Protein AF-A0A9D6L3C3-F1 (afdb_monomer)

Mean predicted aligned error: 14.29 Å

Radius of gyration: 23.13 Å; Cα contacts (8 Å, |Δi|>4): 12; chains: 1; bounding box: 44×36×60 Å

pLDDT: mean 83.28, std 12.85, range [50.84, 94.81]

Sequence (78 aa):
MSTSLIKKKLHRYIETAEAKKLKAFYTIVEGEIKTQSSAITLQELNHRISDFENGKVKGLSWEEVKQRARKSAHRKHA

Foldseek 3Di:
DDPVVVVVVVVVCCVDPDPVVNVVVCVVVVVVVVVPDPDDDPVNVVVVVVCDVVPVDDDDDPVRVVVVVVVVVVVVVD

Structure (mmCIF, N/CA/C/O backbone):
data_AF-A0A9D6L3C3-F1
#
_entry.id   AF-A0A9D6L3C3-F1
#
loop_
_atom_site.group_PDB
_atom_site.id
_atom_site.type_symbol
_atom_site.label_atom_id
_atom_site.label_alt_id
_atom_site.label_comp_id
_atom_site.label_asym_id
_atom_site.label_entity_id
_atom_site.label_seq_id
_atom_site.pdbx_PDB_ins_code
_atom_site.Cartn_x
_atom_site.Cartn_y
_atom_site.Cartn_z
_atom_site.occupancy
_atom_site.B_iso_or_equiv
_atom_site.auth_seq_id
_atom_site.auth_comp_id
_atom_site.auth_asym_id
_atom_site.auth_atom_id
_atom_site.pdbx_PDB_model_num
ATOM 1 N N . MET A 1 1 ? 0.681 -4.066 31.315 1.00 65.44 1 MET A N 1
ATOM 2 C CA . MET A 1 1 ? -0.673 -4.198 30.720 1.00 65.44 1 MET A CA 1
ATOM 3 C C . MET A 1 1 ? -0.661 -5.409 29.797 1.00 65.44 1 MET A C 1
ATOM 5 O O . MET A 1 1 ? 0.304 -5.535 29.058 1.00 65.44 1 MET A O 1
ATOM 9 N N . SER A 1 2 ? -1.641 -6.319 29.850 1.00 92.75 2 SER A N 1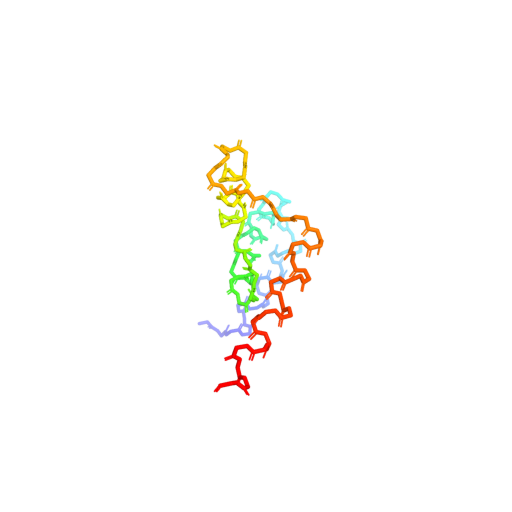
ATOM 10 C CA . SER A 1 2 ? -1.597 -7.516 28.992 1.00 92.75 2 SER A CA 1
ATOM 11 C C . SER A 1 2 ? -1.876 -7.169 27.526 1.00 92.75 2 SER A C 1
ATOM 13 O O . SER A 1 2 ? -2.668 -6.272 27.228 1.00 92.75 2 SER A O 1
ATOM 15 N N . THR A 1 3 ? -1.271 -7.913 26.600 1.00 93.25 3 THR A N 1
ATOM 16 C CA . THR A 1 3 ? -1.481 -7.745 25.151 1.00 93.25 3 THR A CA 1
ATOM 17 C C . THR A 1 3 ? -2.954 -7.884 24.762 1.00 93.25 3 THR A C 1
ATOM 19 O O . THR A 1 3 ? -3.447 -7.153 23.907 1.00 93.25 3 THR A O 1
ATOM 22 N N . SER A 1 4 ? -3.696 -8.764 25.443 1.00 93.00 4 SER A N 1
ATOM 23 C CA . SER A 1 4 ? -5.148 -8.909 25.266 1.00 93.00 4 SER A CA 1
ATOM 24 C C . SER A 1 4 ? -5.902 -7.616 25.602 1.00 93.00 4 SER A C 1
ATOM 26 O O . SER A 1 4 ? -6.793 -7.196 24.861 1.00 93.00 4 SER A O 1
ATOM 28 N N . LEU A 1 5 ? -5.501 -6.923 26.674 1.00 94.44 5 LEU A N 1
ATOM 29 C CA . LEU A 1 5 ? -6.110 -5.650 27.051 1.00 94.44 5 LEU A CA 1
ATOM 30 C C . LEU A 1 5 ? -5.760 -4.524 26.066 1.00 94.44 5 LEU A C 1
ATOM 32 O O . LEU A 1 5 ? -6.616 -3.689 25.779 1.00 94.44 5 LEU A O 1
ATOM 36 N N . ILE A 1 6 ? -4.541 -4.519 25.513 1.00 93.56 6 ILE A N 1
ATOM 37 C CA . ILE A 1 6 ? -4.131 -3.580 24.453 1.00 93.56 6 ILE A CA 1
ATOM 38 C C . ILE A 1 6 ? -5.011 -3.765 23.209 1.00 93.56 6 ILE A C 1
ATOM 40 O O . ILE A 1 6 ? -5.604 -2.797 22.738 1.00 93.56 6 ILE A O 1
ATOM 44 N N . LYS A 1 7 ? -5.176 -5.007 22.729 1.00 93.25 7 LYS A N 1
ATOM 45 C CA . LYS A 1 7 ? -6.012 -5.316 21.554 1.00 93.25 7 LYS A CA 1
ATOM 46 C C . LYS A 1 7 ? -7.458 -4.856 21.738 1.00 93.25 7 LYS A C 1
ATOM 48 O O . LYS A 1 7 ? -7.999 -4.182 20.869 1.00 93.25 7 LYS A O 1
ATOM 53 N N . LYS A 1 8 ? -8.068 -5.151 22.893 1.00 94.81 8 LYS A N 1
ATOM 54 C CA . LYS A 1 8 ? -9.444 -4.716 23.198 1.00 94.81 8 LYS A CA 1
ATOM 55 C C . LYS A 1 8 ? -9.599 -3.193 23.172 1.00 94.81 8 LYS A C 1
ATOM 57 O O . LYS A 1 8 ? -10.603 -2.693 22.673 1.00 94.81 8 LYS A O 1
ATOM 62 N N . LYS A 1 9 ? -8.616 -2.455 23.702 1.00 92.69 9 LYS A N 1
ATOM 63 C CA . LYS A 1 9 ? -8.634 -0.984 23.700 1.00 92.69 9 LYS A CA 1
ATOM 64 C C . LYS A 1 9 ? -8.483 -0.411 22.290 1.00 92.69 9 LYS A C 1
ATOM 66 O O . LYS A 1 9 ? -9.229 0.498 21.945 1.00 92.69 9 LYS A O 1
ATOM 71 N N . LEU A 1 10 ? -7.576 -0.961 21.483 1.00 92.50 10 LEU A N 1
ATOM 72 C CA . LEU A 1 10 ? -7.374 -0.528 20.097 1.00 92.50 10 LEU A CA 1
ATOM 73 C C . LEU A 1 10 ? -8.607 -0.789 19.228 1.00 92.50 10 LEU A C 1
ATOM 75 O O . LEU A 1 10 ? -9.030 0.116 18.520 1.00 92.50 10 LEU A O 1
ATOM 79 N N . HIS A 1 11 ? -9.235 -1.964 19.345 1.00 94.56 11 HIS A N 1
ATOM 80 C CA 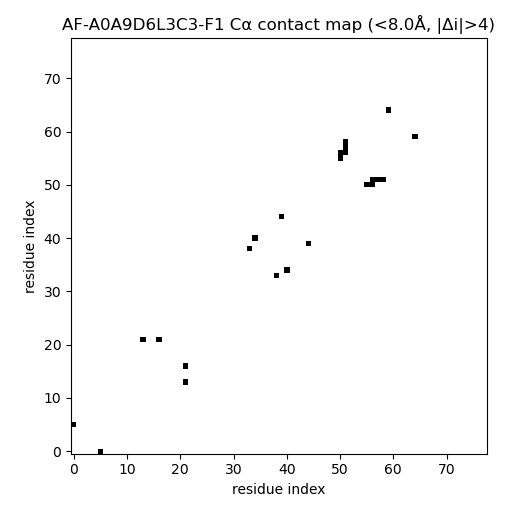. HIS A 1 11 ? -10.488 -2.249 18.637 1.00 94.56 11 HIS A CA 1
ATOM 81 C C . HIS A 1 11 ? -11.561 -1.208 18.955 1.00 94.56 11 HIS A C 1
ATOM 83 O O . HIS A 1 11 ? -12.097 -0.585 18.051 1.00 94.56 11 HIS A O 1
ATOM 89 N N . ARG A 1 12 ? -11.816 -0.943 20.242 1.00 94.06 12 ARG A N 1
ATOM 90 C CA . ARG A 1 12 ? -12.819 0.053 20.649 1.00 94.06 12 ARG A CA 1
ATOM 91 C C . ARG A 1 12 ? -12.497 1.464 20.148 1.00 94.06 12 ARG A C 1
ATOM 93 O O . ARG A 1 12 ? -13.405 2.221 19.817 1.00 94.06 12 ARG A O 1
ATOM 100 N N . TYR A 1 13 ? -11.218 1.827 20.128 1.00 92.94 13 TYR A N 1
ATOM 101 C CA . TYR A 1 13 ? -10.787 3.114 19.599 1.00 92.94 13 TYR A CA 1
ATOM 102 C C . TYR A 1 13 ? -11.078 3.228 18.099 1.00 92.94 13 TYR A C 1
ATOM 104 O O . TYR A 1 13 ? -11.630 4.235 17.671 1.00 92.94 13 TYR A O 1
ATOM 112 N N . ILE A 1 14 ? -10.775 2.187 17.316 1.00 94.12 14 ILE A N 1
ATOM 113 C CA . ILE A 1 14 ? -11.004 2.180 15.865 1.00 94.12 14 ILE A CA 1
ATOM 114 C C . ILE A 1 14 ? -12.489 2.382 15.523 1.00 94.12 14 ILE A C 1
ATOM 116 O O . ILE A 1 14 ? -12.789 3.156 14.622 1.00 94.12 14 ILE A O 1
ATOM 120 N N . GLU A 1 15 ? -13.405 1.779 16.285 1.00 94.00 15 GLU A N 1
ATOM 121 C CA . GLU A 1 15 ? -14.860 1.908 16.067 1.00 94.00 15 GLU A CA 1
ATOM 122 C C . GLU A 1 15 ? -15.406 3.334 16.264 1.00 94.00 15 GLU A C 1
ATOM 124 O O . GLU A 1 15 ? -16.489 3.659 15.786 1.00 94.00 15 GLU A O 1
ATOM 129 N N . THR A 1 16 ? -14.698 4.186 17.010 1.00 93.69 16 THR A N 1
ATOM 130 C CA . THR A 1 16 ? -15.222 5.489 17.466 1.00 93.69 16 THR A CA 1
ATOM 131 C C . THR A 1 16 ? -14.363 6.678 17.046 1.00 93.69 16 THR A C 1
ATOM 133 O O . THR A 1 16 ? -14.770 7.828 17.210 1.00 93.69 16 THR A O 1
ATOM 136 N N . ALA A 1 17 ? -13.163 6.427 16.525 1.00 94.25 17 ALA A N 1
ATOM 137 C CA . A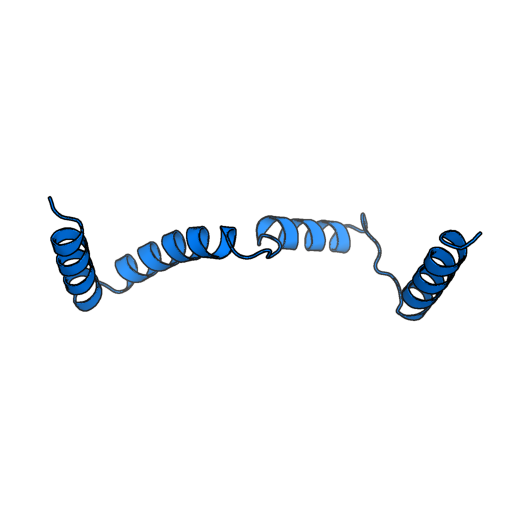LA A 1 17 ? -12.220 7.472 16.174 1.00 94.25 17 ALA A CA 1
ATOM 138 C C . ALA A 1 17 ? -12.664 8.251 14.928 1.00 94.25 17 ALA A C 1
ATOM 140 O O . ALA A 1 17 ? -13.206 7.711 13.968 1.00 94.25 17 ALA A O 1
ATOM 141 N N . GLU A 1 18 ? -12.359 9.547 14.920 1.00 94.06 18 GLU A N 1
ATOM 142 C CA . GLU A 1 18 ? -12.608 10.417 13.773 1.00 94.06 18 GLU A CA 1
ATOM 143 C C . GLU A 1 18 ? -11.860 9.933 12.521 1.00 94.06 18 GLU A C 1
ATOM 145 O O . GLU A 1 18 ? -10.688 9.543 12.583 1.00 94.06 18 GLU A O 1
ATOM 150 N N . ALA A 1 19 ? -12.495 10.077 11.356 1.00 92.19 19 ALA A N 1
ATOM 151 C CA . ALA A 1 19 ? -11.962 9.617 10.074 1.00 92.19 19 ALA A CA 1
ATOM 152 C C . ALA A 1 19 ? -10.530 10.108 9.780 1.00 92.19 19 ALA A C 1
ATOM 154 O O . ALA A 1 19 ? -9.708 9.358 9.255 1.00 92.19 19 ALA A O 1
ATOM 155 N N . LYS A 1 20 ? -10.187 11.349 10.159 1.00 90.38 20 LYS A N 1
ATOM 156 C CA . LYS A 1 20 ? -8.835 11.904 9.966 1.00 90.38 20 LYS A CA 1
ATOM 157 C C . LYS A 1 20 ? -7.770 11.136 10.760 1.00 90.38 20 LYS A C 1
ATOM 159 O O . LYS A 1 20 ? -6.673 10.917 10.250 1.00 90.38 20 LYS A O 1
ATOM 164 N N . LYS A 1 21 ? -8.094 10.709 11.986 1.00 91.19 21 LYS A N 1
ATOM 165 C CA . LYS A 1 21 ? -7.195 9.936 12.857 1.00 91.19 21 LYS A CA 1
ATOM 166 C C . LYS A 1 21 ? -7.045 8.508 12.337 1.00 91.19 21 LYS A C 1
ATOM 168 O O . LYS A 1 21 ? -5.923 8.021 12.238 1.00 91.19 21 LYS A O 1
ATOM 173 N N . LEU A 1 22 ? -8.149 7.885 11.916 1.00 92.12 22 LEU A N 1
ATOM 174 C CA . LEU A 1 22 ? -8.133 6.562 11.283 1.00 92.12 22 LEU A CA 1
ATOM 175 C C . LEU A 1 22 ? -7.293 6.547 10.003 1.00 92.12 22 LEU A C 1
ATOM 177 O O . LEU A 1 22 ? -6.485 5.645 9.816 1.00 92.12 22 LEU A O 1
ATOM 181 N N . LYS A 1 23 ? -7.419 7.578 9.159 1.00 87.44 23 LYS A N 1
ATOM 182 C CA . LYS A 1 23 ? -6.628 7.707 7.929 1.00 87.44 23 LYS A CA 1
ATOM 183 C C . LYS A 1 23 ? -5.131 7.820 8.218 1.00 87.44 23 L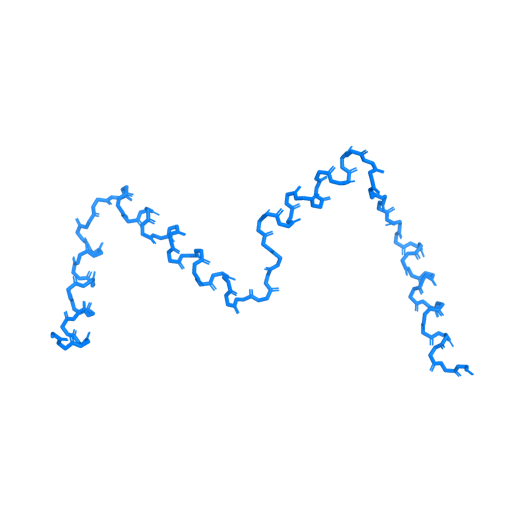YS A C 1
ATOM 185 O O . LYS A 1 23 ? -4.342 7.158 7.557 1.00 87.44 23 LYS A O 1
ATOM 190 N N . ALA A 1 24 ? -4.740 8.613 9.217 1.00 85.19 24 ALA A N 1
ATOM 191 C CA . ALA A 1 24 ? -3.341 8.719 9.628 1.00 85.19 24 ALA A CA 1
ATOM 192 C C . ALA A 1 24 ? -2.794 7.381 10.160 1.00 85.19 24 ALA A C 1
ATOM 194 O O . ALA A 1 24 ? -1.711 6.965 9.755 1.00 85.19 24 ALA A O 1
ATOM 195 N N . PHE A 1 25 ? -3.565 6.682 11.003 1.00 87.00 25 PHE A N 1
ATOM 196 C CA . PHE A 1 25 ? -3.210 5.345 11.489 1.00 87.00 25 PHE A CA 1
ATOM 197 C C . PHE A 1 25 ? -3.056 4.339 10.347 1.00 87.00 25 PHE A C 1
ATOM 199 O O . PHE A 1 25 ? -2.061 3.621 10.304 1.00 87.00 25 PHE A O 1
ATOM 206 N N . TYR A 1 26 ? -4.003 4.317 9.407 1.00 85.75 26 TYR A N 1
ATOM 207 C CA . TYR A 1 26 ? -3.940 3.449 8.237 1.00 85.75 26 TYR A CA 1
ATOM 208 C C . TYR A 1 26 ? -2.680 3.717 7.415 1.00 85.75 26 TYR A C 1
ATOM 210 O O . TYR A 1 26 ? -1.975 2.773 7.108 1.00 85.75 26 TYR A O 1
ATOM 218 N N . THR A 1 27 ? -2.337 4.974 7.118 1.00 86.31 27 THR A N 1
ATOM 219 C CA . THR A 1 27 ? -1.128 5.298 6.339 1.00 86.31 27 THR A CA 1
ATOM 220 C C . THR A 1 27 ? 0.156 4.791 7.001 1.00 86.31 27 THR A C 1
ATOM 222 O O . THR A 1 27 ? 1.036 4.281 6.312 1.00 86.31 27 THR A O 1
ATOM 225 N N . ILE A 1 28 ? 0.269 4.915 8.327 1.00 81.81 28 ILE A N 1
ATOM 226 C CA . ILE A 1 28 ? 1.447 4.448 9.074 1.00 81.81 28 ILE A CA 1
ATOM 227 C C . ILE A 1 28 ? 1.521 2.918 9.037 1.00 81.81 28 ILE A C 1
ATOM 229 O O . ILE A 1 28 ? 2.536 2.358 8.630 1.00 81.81 28 ILE A O 1
ATOM 233 N N . VAL A 1 29 ? 0.423 2.245 9.391 1.00 84.19 29 VAL A N 1
ATOM 234 C CA . VAL A 1 29 ? 0.356 0.776 9.452 1.00 84.19 29 VAL A CA 1
ATOM 235 C C . VAL A 1 29 ? 0.476 0.153 8.059 1.00 84.19 29 VAL A C 1
ATOM 237 O O . VAL A 1 29 ? 1.136 -0.865 7.885 1.00 84.19 29 VAL A O 1
ATOM 240 N N . GLU A 1 30 ? -0.118 0.768 7.038 1.00 77.25 30 GLU A N 1
ATOM 241 C CA . GLU A 1 30 ? 0.009 0.342 5.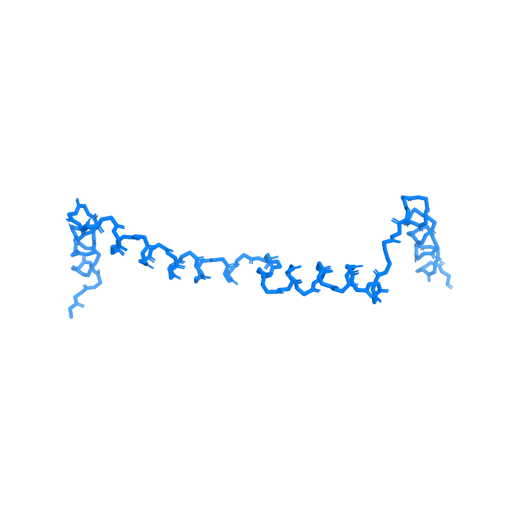645 1.00 77.25 30 GLU A CA 1
ATOM 242 C C . GLU A 1 30 ? 1.460 0.462 5.166 1.00 77.25 30 GLU A C 1
ATOM 244 O O . GLU A 1 30 ? 1.948 -0.440 4.487 1.00 77.25 30 GLU A O 1
ATOM 249 N N . GLY A 1 31 ? 2.163 1.533 5.550 1.00 70.75 31 GLY A N 1
ATOM 250 C CA . GLY A 1 31 ? 3.594 1.682 5.302 1.00 70.75 31 GLY A CA 1
ATOM 251 C C . GLY A 1 31 ? 4.398 0.532 5.909 1.00 70.75 31 GLY A C 1
ATOM 252 O O . GLY A 1 31 ? 5.179 -0.093 5.198 1.00 70.75 31 GLY A O 1
ATOM 253 N N . GLU A 1 32 ? 4.140 0.195 7.176 1.00 69.19 32 GLU A N 1
ATOM 254 C CA . GLU A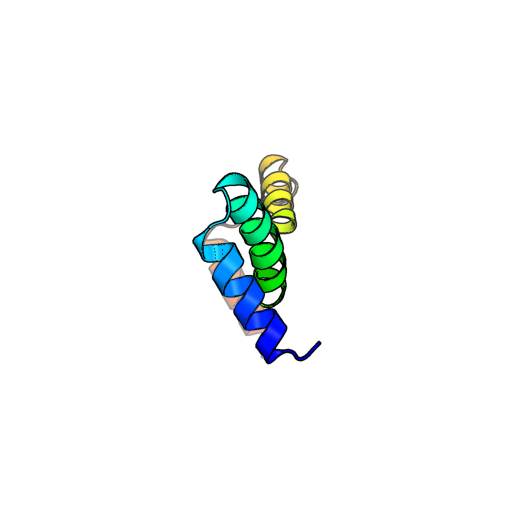 1 32 ? 4.807 -0.904 7.891 1.00 69.19 32 GLU A CA 1
ATOM 255 C C . GLU A 1 32 ? 4.521 -2.282 7.269 1.00 69.19 32 GLU A C 1
ATOM 257 O O . GLU A 1 32 ? 5.450 -3.067 7.058 1.00 69.19 32 GLU A O 1
ATOM 262 N N . ILE A 1 33 ? 3.261 -2.561 6.909 1.00 65.06 33 ILE A N 1
ATOM 263 C CA . ILE A 1 33 ? 2.837 -3.822 6.277 1.00 65.06 33 ILE A CA 1
ATOM 264 C C . ILE A 1 33 ? 3.436 -3.960 4.871 1.00 65.06 33 ILE A C 1
ATOM 266 O O . ILE A 1 33 ? 3.918 -5.036 4.507 1.00 65.06 33 ILE A O 1
ATOM 270 N N . LYS A 1 34 ? 3.450 -2.881 4.074 1.00 58.19 34 LYS A N 1
ATOM 271 C CA . LYS A 1 34 ? 3.989 -2.905 2.705 1.00 58.19 34 LYS A CA 1
ATOM 272 C C . LYS A 1 34 ? 5.487 -3.210 2.676 1.00 58.19 34 LYS A C 1
ATOM 274 O O . LYS A 1 34 ? 5.918 -3.886 1.748 1.00 58.19 34 LYS A O 1
ATOM 279 N N . THR A 1 35 ? 6.254 -2.819 3.700 1.00 53.56 35 THR A N 1
ATOM 280 C CA . THR A 1 35 ? 7.687 -3.160 3.831 1.00 53.56 35 THR A CA 1
ATOM 281 C C . THR A 1 35 ? 7.971 -4.664 3.919 1.00 53.56 35 THR A C 1
ATOM 283 O O . THR A 1 35 ? 9.086 -5.080 3.619 1.00 53.56 35 THR A O 1
ATOM 286 N N . GLN A 1 36 ? 6.997 -5.489 4.330 1.00 53.22 36 GLN A N 1
ATOM 287 C CA . GLN A 1 36 ? 7.168 -6.948 4.433 1.00 53.22 36 GLN A CA 1
ATOM 288 C C . GLN A 1 36 ? 6.790 -7.707 3.155 1.00 53.22 36 GLN A C 1
ATOM 290 O O . GLN A 1 36 ? 7.170 -8.867 2.998 1.00 53.22 36 GLN A O 1
ATOM 295 N N . SER A 1 37 ? 6.077 -7.071 2.224 1.00 54.06 37 SER A N 1
ATOM 296 C CA . SER A 1 37 ? 5.863 -7.621 0.886 1.00 54.06 37 SER A CA 1
ATOM 297 C C . SER A 1 37 ? 6.980 -7.124 -0.026 1.00 54.06 37 SER A C 1
ATOM 299 O O . SER A 1 37 ? 7.320 -5.950 0.010 1.00 54.06 37 SER A O 1
ATOM 301 N N . SER A 1 38 ? 7.554 -8.001 -0.838 1.00 58.12 38 SER A N 1
ATOM 302 C CA . SER A 1 38 ? 8.638 -7.783 -1.810 1.00 58.12 38 SER A CA 1
ATOM 303 C C . SER A 1 38 ? 8.312 -6.794 -2.952 1.00 58.12 38 SER A C 1
ATOM 305 O O . SER A 1 38 ? 8.657 -7.015 -4.113 1.00 58.12 38 SER A O 1
ATOM 307 N N . ALA A 1 39 ? 7.631 -5.696 -2.645 1.00 58.09 39 ALA A N 1
ATOM 308 C CA . ALA A 1 39 ? 7.181 -4.686 -3.575 1.00 58.09 39 ALA A CA 1
ATOM 309 C C . ALA A 1 39 ? 8.196 -3.545 -3.638 1.00 58.09 39 ALA A C 1
ATOM 311 O O . ALA A 1 39 ? 8.602 -2.975 -2.626 1.00 58.09 39 ALA A O 1
ATOM 312 N N . ILE A 1 40 ? 8.580 -3.202 -4.863 1.00 63.03 40 ILE A N 1
ATOM 313 C CA . ILE A 1 40 ? 9.287 -1.967 -5.191 1.00 63.03 40 ILE A CA 1
ATOM 314 C C . ILE A 1 40 ? 8.621 -0.808 -4.431 1.00 63.03 40 ILE A C 1
ATOM 316 O O . ILE A 1 40 ? 7.409 -0.610 -4.538 1.00 63.03 40 ILE A O 1
ATOM 320 N N . THR A 1 41 ? 9.398 -0.066 -3.639 1.00 75.44 41 THR A N 1
ATOM 321 C CA . THR A 1 41 ? 8.865 1.048 -2.847 1.00 75.44 41 THR A CA 1
ATOM 322 C C . THR A 1 41 ? 8.333 2.148 -3.771 1.00 75.44 41 THR A C 1
ATOM 324 O O . THR A 1 41 ? 8.800 2.308 -4.900 1.00 75.44 41 THR A O 1
ATOM 327 N N . LEU A 1 42 ? 7.377 2.959 -3.299 1.00 77.44 42 LEU A N 1
ATOM 328 C CA . LEU A 1 42 ? 6.899 4.125 -4.064 1.00 77.44 42 LEU A CA 1
ATOM 329 C C . LEU A 1 42 ? 8.042 5.086 -4.424 1.00 77.44 42 LEU A C 1
ATOM 331 O O . LEU A 1 42 ? 8.030 5.693 -5.490 1.00 77.44 42 LEU A O 1
ATOM 335 N N . GLN A 1 43 ? 9.050 5.189 -3.555 1.00 77.62 43 GLN A N 1
ATOM 336 C CA . GLN A 1 43 ? 10.252 5.975 -3.811 1.00 77.62 43 GLN A CA 1
ATOM 337 C C . GLN A 1 43 ? 11.052 5.425 -4.999 1.00 77.62 43 GLN A C 1
ATOM 339 O O . GLN A 1 43 ? 11.441 6.197 -5.871 1.00 77.62 43 GLN A O 1
ATOM 344 N N . GLU A 1 44 ? 11.255 4.107 -5.069 1.00 84.06 44 GLU A N 1
ATOM 345 C CA . GLU A 1 44 ? 11.955 3.466 -6.188 1.00 84.06 44 GLU A CA 1
ATOM 346 C C . GLU A 1 44 ? 11.150 3.561 -7.493 1.00 84.06 44 GLU A C 1
ATOM 348 O O . GLU A 1 44 ? 11.711 3.823 -8.554 1.00 84.06 44 GLU A O 1
ATOM 353 N N . LEU A 1 45 ? 9.821 3.425 -7.430 1.00 84.25 45 LEU A N 1
ATOM 354 C CA . LEU A 1 45 ? 8.939 3.659 -8.580 1.00 84.25 45 LEU A CA 1
ATOM 355 C C . LEU A 1 45 ? 9.082 5.085 -9.122 1.00 84.25 45 LEU A C 1
ATOM 357 O O . LEU A 1 45 ? 9.314 5.259 -10.316 1.00 84.25 45 LEU A O 1
ATOM 361 N N . ASN A 1 46 ? 9.007 6.093 -8.251 1.00 84.88 46 ASN A N 1
ATOM 362 C CA . ASN A 1 46 ? 9.159 7.495 -8.645 1.00 84.88 46 ASN A CA 1
ATOM 363 C C . ASN A 1 46 ? 10.554 7.784 -9.212 1.00 84.88 46 ASN A C 1
ATOM 365 O O . ASN A 1 46 ? 10.680 8.505 -10.200 1.00 84.88 46 ASN A O 1
ATOM 369 N N . HIS A 1 47 ? 11.598 7.191 -8.629 1.00 88.12 47 HIS A N 1
ATOM 370 C CA . HIS A 1 47 ? 12.957 7.311 -9.148 1.00 88.12 47 HIS A CA 1
ATOM 371 C C . HIS A 1 47 ? 13.077 6.713 -10.560 1.00 88.12 47 HIS A C 1
ATOM 373 O O . HIS A 1 47 ? 13.603 7.364 -11.459 1.00 88.12 47 HIS A O 1
ATOM 379 N N . ARG A 1 48 ? 12.525 5.515 -10.796 1.00 88.44 48 ARG A N 1
ATOM 380 C CA . ARG A 1 48 ? 12.541 4.863 -12.119 1.00 88.44 48 ARG A CA 1
ATOM 381 C C . ARG A 1 48 ? 11.729 5.611 -13.174 1.00 88.44 48 ARG A C 1
ATOM 383 O O . ARG A 1 48 ? 12.116 5.593 -14.338 1.00 88.44 48 ARG A O 1
ATOM 390 N N . ILE A 1 49 ? 10.623 6.246 -12.781 1.00 89.19 49 ILE A N 1
ATOM 391 C CA . ILE A 1 49 ? 9.837 7.116 -13.667 1.00 89.19 49 ILE A CA 1
ATOM 392 C C . ILE A 1 49 ? 10.661 8.349 -14.043 1.00 89.19 49 ILE A C 1
ATOM 394 O O . ILE A 1 49 ? 10.829 8.615 -15.228 1.00 89.19 49 ILE A O 1
ATOM 398 N N . SER A 1 50 ? 11.258 9.026 -13.059 1.00 92.25 50 SER A N 1
ATOM 399 C CA . SER A 1 50 ? 12.121 10.191 -13.296 1.00 92.25 50 SER A CA 1
ATOM 400 C C . SER A 1 50 ? 13.293 9.860 -14.224 1.00 92.25 50 SER A C 1
ATOM 402 O O . SER A 1 50 ? 13.539 10.576 -15.191 1.00 92.25 50 SER A O 1
ATOM 404 N N . ASP A 1 51 ? 13.968 8.730 -13.997 1.00 92.69 51 ASP A N 1
ATOM 405 C CA . ASP A 1 51 ? 15.067 8.248 -14.843 1.00 92.69 51 ASP A CA 1
ATOM 406 C C . ASP A 1 51 ? 14.631 7.902 -16.279 1.00 92.69 51 ASP A C 1
ATOM 408 O O . ASP A 1 51 ? 15.438 7.957 -17.209 1.00 92.69 51 ASP A O 1
ATOM 412 N N . PHE A 1 52 ? 13.367 7.536 -16.487 1.00 90.44 52 PHE A N 1
ATOM 413 C CA . PHE A 1 52 ? 12.818 7.317 -17.823 1.00 90.44 52 PHE A CA 1
ATOM 414 C C . PHE A 1 52 ? 12.460 8.644 -18.506 1.00 90.44 52 PHE A C 1
ATOM 416 O O . PHE A 1 52 ? 12.829 8.863 -19.659 1.00 90.44 52 PHE A O 1
ATOM 423 N N . GLU A 1 53 ? 11.796 9.554 -17.789 1.00 91.19 53 GLU A N 1
ATOM 424 C CA . GLU A 1 53 ? 11.380 10.870 -18.292 1.00 91.19 53 GLU A CA 1
ATOM 425 C C . GLU A 1 53 ? 12.571 11.774 -18.629 1.00 91.19 53 GLU A C 1
ATOM 427 O O . GLU A 1 53 ? 12.553 12.474 -19.640 1.00 91.19 53 GLU A O 1
ATOM 432 N N . ASN A 1 54 ? 13.636 11.726 -17.824 1.00 93.44 54 ASN A N 1
ATOM 433 C CA . ASN A 1 54 ? 14.867 12.479 -18.073 1.00 93.44 54 ASN A CA 1
ATOM 434 C C . ASN A 1 54 ? 15.790 11.810 -19.115 1.00 93.44 54 ASN A C 1
ATOM 436 O O . ASN A 1 54 ? 16.855 12.342 -19.433 1.00 93.44 54 ASN A O 1
ATOM 440 N N . GLY A 1 55 ? 15.400 10.645 -19.649 1.00 88.31 55 GLY A N 1
ATOM 441 C CA . GLY A 1 55 ? 16.130 9.917 -20.686 1.00 88.31 55 GLY A CA 1
ATOM 442 C C . GLY A 1 55 ? 17.393 9.187 -20.214 1.00 88.31 55 GLY A C 1
ATOM 443 O O . GLY A 1 55 ? 18.115 8.637 -21.052 1.00 88.31 55 GLY A O 1
ATOM 444 N N . LYS A 1 56 ? 17.666 9.141 -18.902 1.00 90.31 56 LYS A N 1
ATOM 445 C CA . LYS A 1 56 ? 18.786 8.395 -18.301 1.00 90.31 56 LYS A CA 1
ATOM 446 C C . LYS A 1 56 ? 18.638 6.888 -18.491 1.00 90.31 56 LYS A C 1
ATOM 448 O O . LYS A 1 56 ? 19.638 6.184 -18.628 1.00 90.31 56 LYS A O 1
ATOM 453 N N . VAL A 1 57 ? 17.405 6.391 -18.556 1.00 88.56 57 VAL A N 1
ATOM 454 C CA . VAL A 1 57 ? 17.081 5.002 -18.889 1.00 88.56 57 VAL A CA 1
ATOM 455 C C . VAL A 1 57 ? 16.159 4.971 -20.103 1.00 88.56 57 VAL A C 1
ATOM 457 O O . VAL A 1 57 ? 15.122 5.623 -20.137 1.00 88.56 57 VAL A O 1
ATOM 460 N N . LYS A 1 58 ? 16.513 4.154 -21.100 1.00 87.75 58 LYS A N 1
ATOM 461 C CA . LYS A 1 58 ? 15.661 3.890 -22.264 1.00 87.75 58 LYS A CA 1
ATOM 462 C C . LYS A 1 58 ? 14.919 2.572 -22.088 1.00 87.75 58 LYS A C 1
ATOM 464 O O . LYS A 1 58 ? 15.510 1.565 -21.692 1.00 87.75 58 LYS A O 1
ATOM 469 N N . GLY A 1 59 ? 13.631 2.584 -22.418 1.00 84.44 59 GLY A N 1
ATOM 470 C CA . GLY A 1 59 ? 12.842 1.365 -22.554 1.00 84.44 59 GLY A CA 1
ATOM 471 C C . GLY A 1 59 ? 13.383 0.485 -23.681 1.00 84.44 59 GLY A C 1
ATOM 472 O O . GLY A 1 59 ? 14.041 0.968 -24.601 1.00 84.44 59 GLY A O 1
ATOM 473 N N . LEU A 1 60 ? 13.104 -0.813 -23.600 1.00 89.62 60 LEU A N 1
ATOM 474 C CA . LEU A 1 60 ? 13.389 -1.763 -24.671 1.00 89.62 60 LEU A CA 1
ATOM 475 C C . LEU A 1 60 ? 12.082 -2.152 -25.343 1.00 89.62 60 LEU A C 1
ATOM 477 O O . LEU A 1 60 ? 11.077 -2.382 -24.667 1.00 89.62 60 LEU A O 1
ATOM 481 N N . SER A 1 61 ? 12.113 -2.286 -26.661 1.00 91.56 61 SER A N 1
ATOM 482 C CA . SER A 1 61 ? 11.036 -2.934 -27.395 1.00 91.56 61 SER A CA 1
ATOM 483 C C . SER A 1 61 ? 10.931 -4.411 -27.013 1.00 91.56 61 SER A C 1
ATOM 485 O O . SER A 1 61 ? 11.889 -5.053 -26.567 1.00 91.56 61 SER A O 1
ATOM 487 N N . TRP A 1 62 ? 9.754 -4.988 -27.238 1.00 87.81 62 TRP A N 1
ATOM 488 C CA . TRP A 1 62 ? 9.512 -6.398 -26.946 1.00 87.81 62 TRP A CA 1
ATOM 489 C C . TRP A 1 62 ? 10.438 -7.343 -27.730 1.00 87.81 62 TRP A C 1
ATOM 491 O O . TRP A 1 62 ? 10.877 -8.368 -27.204 1.00 87.81 62 TRP A O 1
ATOM 501 N N . GLU A 1 63 ? 10.796 -6.989 -28.966 1.00 92.75 63 GLU A N 1
ATOM 502 C CA . GLU A 1 63 ? 11.749 -7.768 -29.762 1.00 92.75 63 GLU A CA 1
ATOM 503 C C . GLU A 1 63 ? 13.161 -7.732 -29.174 1.00 92.75 63 GLU A C 1
ATOM 505 O O . GLU A 1 63 ? 13.806 -8.776 -29.058 1.00 92.75 63 GLU A O 1
ATOM 510 N N . GLU A 1 64 ? 13.629 -6.567 -28.719 1.00 91.50 64 GLU A N 1
ATOM 511 C CA . GLU A 1 64 ? 14.935 -6.441 -28.063 1.00 91.50 64 GLU A CA 1
ATOM 512 C C . GLU A 1 64 ? 14.998 -7.253 -26.770 1.00 91.50 64 GLU A C 1
ATOM 514 O O . GLU A 1 64 ? 16.004 -7.915 -26.498 1.00 91.50 64 GLU A O 1
ATOM 519 N N . VAL A 1 65 ? 13.911 -7.258 -25.993 1.00 92.62 65 VAL A N 1
ATOM 520 C CA . VAL A 1 65 ? 13.795 -8.080 -24.783 1.00 92.62 65 VAL A CA 1
ATOM 521 C C . VAL A 1 65 ? 13.910 -9.565 -25.131 1.00 92.62 65 VAL A C 1
ATOM 523 O O . VAL A 1 65 ? 14.744 -10.266 -24.551 1.00 92.62 65 VAL A O 1
ATOM 526 N N . LYS A 1 66 ? 13.143 -10.046 -26.119 1.00 92.88 66 LYS A N 1
ATOM 527 C CA . LYS A 1 66 ? 13.188 -11.451 -26.561 1.00 92.88 66 LYS A CA 1
ATOM 528 C C . LYS A 1 66 ? 14.572 -11.854 -27.064 1.00 92.88 66 LYS A C 1
ATOM 530 O O . LYS A 1 66 ? 15.064 -12.930 -26.719 1.00 92.88 66 LYS A O 1
ATOM 535 N N . GLN A 1 67 ? 15.229 -11.002 -27.849 1.00 92.81 67 GLN A N 1
ATOM 536 C CA . GLN A 1 67 ? 16.579 -11.278 -28.336 1.00 92.81 67 GLN A CA 1
ATOM 537 C C . GLN A 1 67 ? 17.601 -11.347 -27.198 1.00 92.81 67 GLN A C 1
ATOM 539 O O . GLN A 1 67 ? 18.429 -12.260 -27.178 1.00 92.81 67 GLN A O 1
ATOM 544 N N . ARG A 1 68 ? 17.539 -10.425 -26.229 1.00 91.12 68 ARG A N 1
ATOM 545 C CA . ARG A 1 68 ? 18.426 -10.445 -25.054 1.00 91.12 68 ARG A CA 1
ATOM 546 C C . ARG A 1 68 ? 18.219 -11.700 -24.212 1.00 91.12 68 ARG A C 1
ATOM 548 O O . ARG A 1 68 ? 19.208 -12.323 -23.837 1.00 91.12 68 ARG A O 1
ATOM 555 N N . ALA A 1 69 ? 16.969 -12.099 -23.982 1.00 90.06 69 ALA A N 1
ATOM 556 C CA . ALA A 1 69 ? 16.635 -13.309 -23.232 1.00 90.06 69 ALA A CA 1
ATOM 557 C C . ALA A 1 69 ? 17.169 -14.585 -23.910 1.00 90.06 69 ALA A C 1
ATOM 559 O O . ALA A 1 69 ? 17.736 -15.457 -23.258 1.00 90.06 69 ALA A O 1
ATOM 560 N N . ARG A 1 70 ? 17.058 -14.683 -25.241 1.00 91.00 70 ARG A N 1
ATOM 561 C CA . ARG A 1 70 ? 17.612 -15.819 -25.999 1.00 91.00 70 ARG A CA 1
ATOM 562 C C . ARG A 1 70 ? 19.142 -15.864 -25.950 1.00 91.00 70 ARG A C 1
ATOM 564 O O . ARG A 1 70 ? 19.712 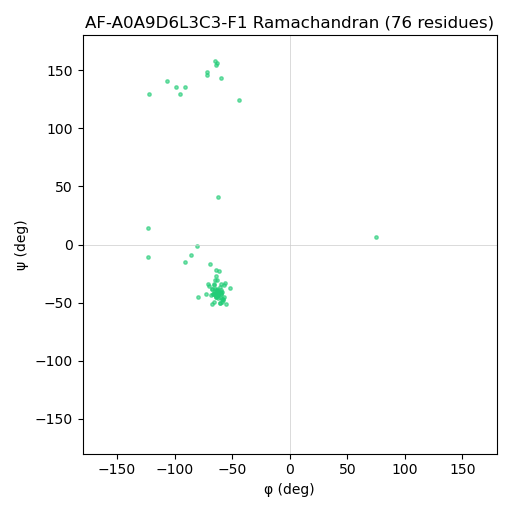-16.940 -25.773 1.00 91.00 70 ARG A O 1
ATOM 571 N N . LYS A 1 71 ? 19.803 -14.704 -26.070 1.00 87.81 71 LYS A N 1
ATOM 572 C CA . LYS A 1 71 ? 21.270 -14.578 -25.978 1.00 87.81 71 LYS A CA 1
ATOM 573 C C . LYS A 1 71 ? 21.798 -14.925 -24.583 1.00 87.81 71 LYS A C 1
ATOM 575 O O . LYS A 1 71 ? 22.838 -15.569 -24.474 1.00 87.81 71 LYS A O 1
ATOM 580 N N . SER A 1 72 ? 21.100 -14.520 -23.522 1.00 83.44 72 SER A N 1
ATOM 581 C CA . SER A 1 72 ? 21.501 -14.839 -22.147 1.00 83.44 72 SER A CA 1
ATOM 582 C C . SER A 1 72 ? 21.301 -16.316 -21.805 1.00 83.44 72 SER A C 1
ATOM 584 O O . SER A 1 72 ? 22.131 -16.879 -21.096 1.00 83.44 72 SER A O 1
ATOM 586 N N . ALA A 1 73 ? 20.265 -16.961 -22.351 1.00 78.69 73 ALA A N 1
ATOM 587 C CA . ALA A 1 73 ? 20.070 -18.404 -22.223 1.00 78.69 73 ALA A CA 1
ATOM 588 C C . ALA A 1 73 ? 21.185 -19.203 -22.923 1.00 78.69 73 ALA A C 1
ATOM 590 O O . ALA A 1 73 ? 21.721 -20.136 -22.336 1.00 78.69 73 ALA A O 1
ATOM 591 N N . HIS A 1 74 ? 21.605 -18.795 -24.129 1.00 64.88 74 HIS A N 1
ATOM 592 C CA . HIS A 1 74 ? 22.701 -19.460 -24.852 1.00 64.88 74 HIS A CA 1
ATOM 593 C C . HIS A 1 74 ? 24.060 -19.328 -24.147 1.00 64.88 74 HIS A C 1
ATOM 595 O O . HIS A 1 74 ? 24.843 -20.269 -24.155 1.00 64.88 74 HIS A O 1
ATOM 601 N N . ARG A 1 75 ? 24.336 -18.194 -23.487 1.00 64.06 75 ARG A N 1
ATOM 602 C CA . ARG A 1 75 ? 25.584 -17.979 -22.727 1.00 64.06 75 ARG A CA 1
ATOM 603 C C . ARG A 1 75 ? 25.719 -18.820 -21.453 1.00 64.06 75 ARG A C 1
ATOM 605 O O . ARG A 1 75 ? 26.815 -18.895 -20.923 1.00 64.06 75 ARG A O 1
ATOM 612 N N . LYS A 1 76 ? 24.632 -19.395 -20.928 1.00 58.47 76 LYS A N 1
ATOM 613 C CA . LYS A 1 76 ? 24.672 -20.255 -19.729 1.00 58.47 76 LYS A CA 1
ATOM 614 C C . LYS A 1 76 ? 24.990 -21.723 -20.036 1.00 58.47 76 LYS A C 1
ATOM 616 O O . LYS A 1 76 ? 25.187 -22.490 -19.100 1.00 58.47 76 LYS A O 1
ATOM 621 N N . HIS A 1 77 ? 25.013 -22.106 -21.312 1.00 54.00 77 HIS A N 1
ATOM 622 C CA . HIS A 1 77 ? 25.198 -23.487 -21.768 1.00 54.00 77 HIS A CA 1
ATOM 623 C C . HIS A 1 77 ? 26.395 -23.658 -22.724 1.00 54.00 77 HIS A C 1
ATOM 625 O O . HIS A 1 77 ? 26.496 -24.690 -23.382 1.00 54.00 77 HIS A O 1
ATOM 631 N N . ALA A 1 78 ? 27.272 -22.655 -22.805 1.00 50.84 78 ALA A N 1
ATOM 632 C CA . ALA A 1 78 ? 28.539 -22.669 -23.538 1.00 50.84 78 ALA A CA 1
ATOM 633 C C . ALA A 1 78 ? 29.688 -22.490 -22.542 1.00 50.84 78 ALA A C 1
ATOM 635 O O . ALA A 1 78 ? 30.750 -23.105 -22.767 1.00 50.84 78 ALA A O 1
#

Secondary structure (DSSP, 8-state):
--HHHHHHHHHHHHHHS-HHHHHHHHHHHHHHHHTTTT---HHHHHHHHHHHHTTSS----HHHHHHHHHHHHHHT--

Solvent-accessible surface area (backbone atoms only — not comparable to full-atom values): 4750 Å² total; per-residue (Å²): 132,57,70,70,58,53,52,56,52,51,54,58,44,64,80,69,53,56,68,71,60,51,52,54,51,45,56,54,53,49,52,60,56,49,71,75,46,98,58,83,47,72,67,56,51,53,49,54,50,50,34,40,78,73,60,78,43,79,88,74,55,71,66,58,49,53,53,52,54,55,54,56,56,54,66,76,78,112

=== Feature glossary ===
The record interleaves many kinds of information about one protein. Here is each kind framed as the question it answers.

Q: Are the domains correctly placed relative to each other?
A: Predicted aligned error is AlphaFold's pairwise confidence. Unlike pLDDT (per-residue), PAE is per-residue-pair and captures whether two parts of the structure are correctly placed relative to each other. Units are ångströms of expected positional error.

Q: Which residues are in helices, strands, or loops?
A: Eight-state secondary structure (DSSP): H is the canonical α-helix, G the tighter 3₁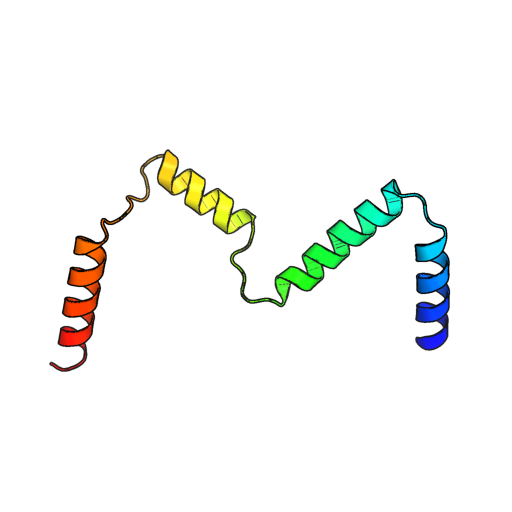₀-helix, I the wider π-helix; E/B are β-structure, T and S are turns and bends, and '-' is everything else. DSSP derives these from the pattern of main-chain N–H···O=C hydrogen bonds, not from the sequence.

Q: What if only a Cα trace is available?
A: P-SEA three-state annotation labels each residue as helix, strand, or coil based purely on the geometry of the Cα trace. It serves as a fallback when the full backbone (and thus DSSP) is unavailable.

Q: What are the backbone torsion angles?
A: φ (phi) and ψ (psi) are the two rotatable backbone dihedrals per residue: φ is the C(i-1)–N–Cα–C torsion, ψ is the N–Cα–C–N(i+1) torsion, both in degrees on (−180°, 180°]. α-helical residues cluster near (−60°, −45°); β-strand residues near (−120°, +130°). A Ramachandran plot is simply a scatter of (φ, ψ) for every residue.

Q: What known structures does this most resemble?
A: Structural nearest neighbors (via Foldseek easy-search vs the PDB). Reported per hit: target PDB id, E-value, and alignment TM-score. A TM-score above ~0.5 is the conventional threshold for 'same fold'.

Q: What family and function is it annotated with?
A: Database cross-references. InterPro integrates a dozen domain/family signature databases into unified entries with residue-range hits. GO terms attach function/process/location labels with evidence codes. CATH codes position the fold in a four-level structural taxonomy. Organism is the NCBI-taxonomy species name.

Q: Which residues are buried vs exposed?
A: Solvent accessibility: the surface area of each residue that a 1.4 Å water probe can touch, in Å². When only backbone atoms are present the absolute values are lower than full-atom SASA (side chains contribute most of the area) and are flagged as backbone-only.

Q: What do the diagnostic plots show?
A: Three diagnostic plots accompany the record. The Cα contact map visualizes the tertiary structure as a 2D adjacency matrix (8 Å cutoff, sequence-local contacts suppressed). The Ramachandran plot shows the distribution of backbone (φ, ψ) torsions, with points in the α and β basins reflecting secondary structure content. The PAE plot shows AlphaFold's inter-residue confidence as a color matrix.

Q: What is the amino-acid chain?
A: The amino-acid sequence is the protein's primary structure: the linear order of residues from the N-terminus to the C-terminus, written in one-letter code. Everything else here — the 3D coordinates, the secondary structure, the domain annotations — is ultimately a consequence of this string.

Q: What do the rendered images show?
A: The six renders are orthographic views along the three Cartesian axes in both directions. Representation (cartoon, sticks, or surface) and color scheme (sequence-rainbow or by-chain) vary across proteins so the training set covers all the common visualization conventions.

Q: Where is each backbone atom in 3D?
A: The mmCIF table is the protei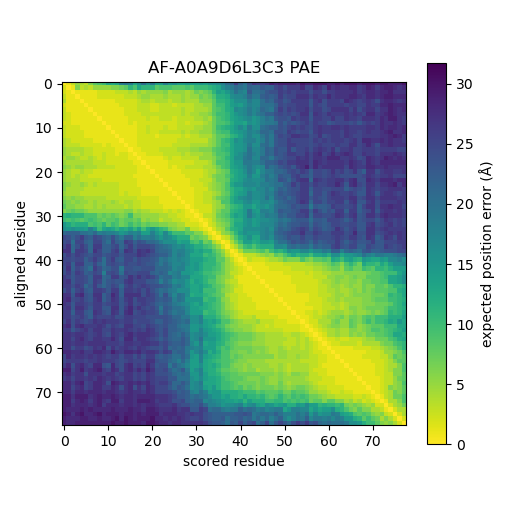n's shape written out atom by atom. For each backbone N, Cα, C, and carbonyl O, it records an (x, y, z) coordinate triple in Å plus the residue type, chain letter, and residue number.

Q: How mobile is each atom in the crystal?
A: For experimental (PDB) structures, the B-factor (temperature factor) quantifies the positional spread of each atom in the crystal — a combination of thermal vibration and static disorder — in units of Å². High B-factors mark flexible loops or poorly resolved regions; low B-factors mark the rigid, well-ordered core.

Q: How big and how compact is the whole molecule?
A: Three whole-structure scalars: the radius of gyration (RMS distance of Cα from centroid, in Å), the count of Cα–Cα contacts (pairs closer than 8 Å and separated by more than four residues in sequence — i.e. tertiary, not local, contacts), and the bounding-box dimensions. Together they distinguish compact globular folds from extended fibres or disordered chains.

Q: What does the local fold look like, residue by residue?
A: A 3Di character summarizes, for each residue, the relative orientation of the Cα frame of its nearest spatial neighbor. Because it encodes fold topology rather than chemistry, 3Di alignments detect remote structural similarity that sequence alignment misses.

Q: How confident is the AlphaFold model at each residue?
A: For AlphaFold models, the B-factor field carries pLDDT — the model's own estimate of local accuracy on a 0–100 scale. Regions with pLDDT<50 should be treated as essentially unmodeled; they often correspond to intrinsically disordered segments.